Protein AF-A0A840GEM0-F1 (afdb_monomer)

Structure (mmCIF, N/CA/C/O backbone):
data_AF-A0A840GEM0-F1
#
_entry.id   AF-A0A840GEM0-F1
#
loop_
_atom_site.group_PDB
_atom_site.id
_atom_site.type_symbol
_atom_site.label_atom_id
_atom_site.label_alt_id
_atom_site.label_comp_id
_atom_site.label_asym_id
_atom_site.label_entity_id
_atom_site.label_seq_id
_atom_site.pdbx_PDB_ins_code
_atom_site.Cartn_x
_atom_site.Cartn_y
_atom_site.Cartn_z
_atom_site.occupancy
_atom_site.B_iso_or_equiv
_atom_site.auth_seq_id
_atom_site.auth_comp_id
_atom_site.auth_asym_id
_atom_site.auth_atom_id
_atom_site.pdbx_PDB_model_num
ATOM 1 N N . MET A 1 1 ? -3.837 -12.917 -7.305 1.00 88.38 1 MET A N 1
ATOM 2 C CA . MET A 1 1 ? -3.880 -11.551 -7.875 1.00 88.38 1 MET A CA 1
ATOM 3 C C . MET A 1 1 ? -4.743 -11.458 -9.126 1.00 88.38 1 MET A C 1
ATOM 5 O O . MET A 1 1 ? -5.630 -10.625 -9.125 1.00 88.38 1 MET A O 1
ATOM 9 N N . ARG A 1 2 ? -4.575 -12.332 -10.134 1.00 92.19 2 ARG A N 1
ATOM 10 C CA . ARG A 1 2 ? -5.299 -12.245 -11.421 1.00 92.19 2 ARG A CA 1
ATOM 11 C C . ARG A 1 2 ? -6.818 -12.009 -11.322 1.00 92.19 2 ARG A C 1
ATOM 13 O O . ARG A 1 2 ? -7.292 -11.036 -11.885 1.00 92.19 2 ARG A O 1
ATOM 20 N N . ALA A 1 3 ? -7.552 -12.831 -10.568 1.00 96.94 3 ALA A N 1
ATOM 21 C CA . ALA A 1 3 ? -9.010 -12.688 -10.449 1.00 96.94 3 ALA A CA 1
ATOM 22 C C . ALA A 1 3 ? -9.447 -11.324 -9.874 1.00 96.94 3 ALA A C 1
ATOM 24 O O . ALA A 1 3 ? -10.435 -10.747 -10.320 1.00 96.94 3 ALA A O 1
ATOM 25 N N . LEU A 1 4 ? -8.689 -10.783 -8.914 1.00 97.69 4 LEU A N 1
ATOM 26 C CA . LEU A 1 4 ? -8.953 -9.463 -8.339 1.00 97.69 4 LEU A CA 1
ATOM 27 C C . LEU A 1 4 ? -8.619 -8.344 -9.336 1.00 97.69 4 LEU A C 1
ATOM 29 O O . LEU A 1 4 ? -9.412 -7.421 -9.498 1.00 97.69 4 LEU A O 1
ATOM 33 N N . SER A 1 5 ? -7.494 -8.457 -10.053 1.00 97.50 5 SER A N 1
ATOM 34 C CA . SER A 1 5 ? -7.144 -7.540 -11.146 1.00 97.50 5 SER A CA 1
ATOM 35 C C . SER A 1 5 ? -8.241 -7.503 -12.214 1.00 97.50 5 SER A C 1
ATOM 37 O O . SER A 1 5 ? -8.678 -6.435 -12.621 1.00 97.50 5 SER A O 1
ATOM 39 N N . GLU A 1 6 ? -8.752 -8.658 -12.633 1.00 98.25 6 GLU A N 1
ATOM 40 C CA . GLU A 1 6 ? -9.851 -8.737 -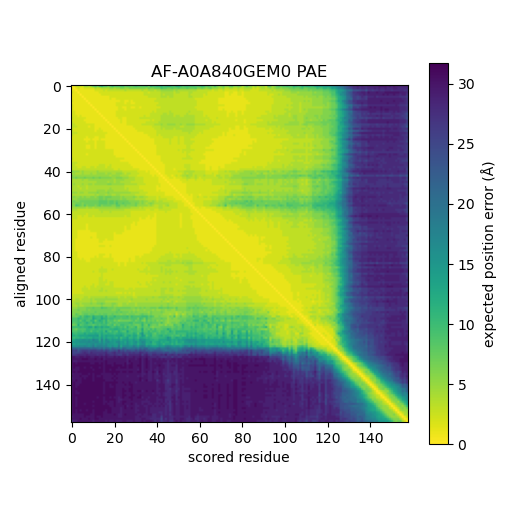13.602 1.00 98.25 6 GLU A CA 1
ATOM 41 C C . GLU A 1 6 ? -11.140 -8.099 -13.066 1.00 98.25 6 GLU A C 1
ATOM 43 O O . GLU A 1 6 ? -11.839 -7.410 -13.809 1.00 98.25 6 GLU A O 1
ATOM 48 N N . ALA A 1 7 ? -11.449 -8.285 -11.779 1.00 98.69 7 ALA A N 1
ATOM 49 C CA . ALA A 1 7 ? -12.619 -7.681 -11.151 1.00 98.6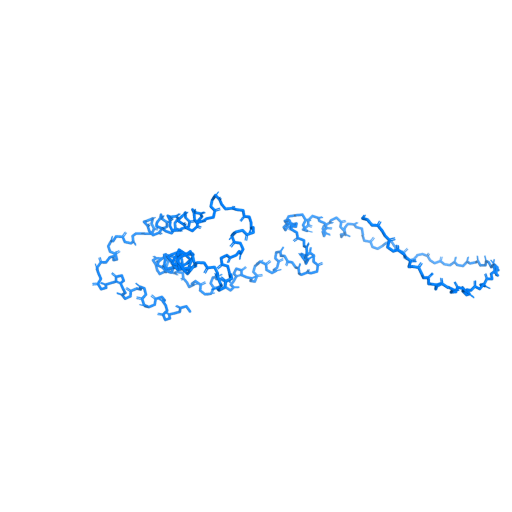9 7 ALA A CA 1
ATOM 50 C C . ALA A 1 7 ? -12.542 -6.145 -11.119 1.00 98.69 7 ALA A C 1
ATOM 52 O O . ALA A 1 7 ? -13.503 -5.494 -11.528 1.00 98.69 7 ALA A O 1
ATOM 53 N N . VAL A 1 8 ? -11.407 -5.562 -10.708 1.00 98.56 8 VAL A N 1
ATOM 54 C CA . VAL A 1 8 ? -11.247 -4.095 -10.663 1.00 98.56 8 VAL A CA 1
ATOM 55 C C . VAL A 1 8 ? -11.223 -3.479 -12.065 1.00 98.56 8 VAL A C 1
ATOM 57 O O . VAL A 1 8 ? -11.796 -2.414 -12.291 1.00 98.56 8 VAL A O 1
ATOM 60 N N . LEU A 1 9 ? -10.637 -4.169 -13.049 1.00 98.56 9 LEU A N 1
ATOM 61 C CA . LEU A 1 9 ? -10.642 -3.710 -14.439 1.00 98.56 9 LEU A CA 1
ATOM 62 C C . LEU A 1 9 ? -12.038 -3.759 -15.051 1.00 98.56 9 LEU A C 1
ATOM 64 O O . LEU A 1 9 ? -12.431 -2.819 -15.741 1.00 98.56 9 LEU A O 1
ATOM 68 N N . ARG A 1 10 ? -12.804 -4.817 -14.769 1.00 98.75 10 ARG A N 1
ATOM 69 C CA . ARG A 1 10 ? -14.213 -4.893 -15.158 1.00 98.75 10 ARG A CA 1
ATOM 70 C C . ARG A 1 10 ? -15.007 -3.747 -14.531 1.00 98.75 10 ARG A C 1
ATOM 72 O O . ARG A 1 10 ? -15.649 -3.009 -15.268 1.00 98.75 10 ARG A O 1
ATOM 79 N N . PHE A 1 11 ? -14.875 -3.532 -13.222 1.00 98.75 11 PHE A N 1
ATOM 80 C CA . PHE A 1 11 ? -15.548 -2.444 -12.507 1.00 98.75 11 PHE A CA 1
ATOM 81 C C . PHE A 1 11 ? -15.242 -1.061 -13.106 1.00 98.75 11 PHE A C 1
ATOM 83 O O . PHE A 1 11 ? -16.162 -0.266 -13.321 1.00 98.75 11 PHE A O 1
ATOM 90 N N . ARG A 1 12 ? -13.964 -0.793 -13.422 1.00 98.62 12 ARG A N 1
ATOM 91 C CA . ARG A 1 12 ? -13.509 0.429 -14.108 1.00 98.62 12 ARG A CA 1
ATOM 92 C C . ARG A 1 12 ? -14.164 0.578 -15.479 1.00 98.62 12 ARG A C 1
ATOM 94 O O . ARG A 1 12 ? -14.656 1.651 -15.815 1.00 98.62 12 ARG A O 1
ATOM 101 N N . ASN A 1 13 ? -14.112 -0.477 -16.290 1.00 98.44 13 ASN A N 1
ATOM 102 C CA . ASN A 1 13 ? -14.547 -0.428 -17.685 1.00 98.44 13 ASN A CA 1
ATOM 103 C C . ASN A 1 13 ? -16.074 -0.316 -17.807 1.00 98.44 13 ASN A C 1
ATOM 105 O O . ASN A 1 13 ? -16.548 0.416 -18.664 1.00 98.44 13 ASN A O 1
ATOM 109 N N . GLU A 1 14 ? -16.839 -0.969 -16.927 1.00 98.81 14 GLU A N 1
ATOM 110 C CA . GLU A 1 14 ? -18.307 -0.845 -16.859 1.00 98.81 14 GLU A CA 1
ATOM 111 C C . GLU A 1 14 ? -18.778 0.596 -16.616 1.00 98.81 14 GLU A C 1
ATOM 113 O O . GLU A 1 14 ? -19.904 0.945 -16.960 1.00 98.81 14 GLU A O 1
ATOM 118 N N . ARG A 1 15 ? -17.918 1.438 -16.035 1.00 98.69 15 ARG A N 1
ATOM 119 C CA . ARG A 1 15 ? -18.184 2.857 -15.756 1.00 98.69 15 ARG A CA 1
ATOM 120 C C . ARG A 1 15 ? -17.511 3.803 -16.746 1.00 98.69 15 ARG A C 1
ATOM 122 O O . ARG A 1 15 ? -17.564 5.012 -16.553 1.00 98.69 15 ARG A O 1
ATOM 129 N N . ASP A 1 16 ? -16.849 3.264 -17.769 1.00 98.44 16 ASP A N 1
ATOM 130 C CA . ASP A 1 16 ? -16.039 4.027 -18.724 1.00 98.44 16 ASP A CA 1
ATOM 131 C C . ASP A 1 16 ? -14.966 4.910 -18.045 1.00 98.44 16 ASP A C 1
ATOM 133 O O . ASP A 1 16 ? -14.568 5.968 -18.530 1.00 98.44 16 ASP A O 1
ATOM 137 N N . TRP A 1 17 ? -14.457 4.485 -16.882 1.00 98.62 17 TRP A N 1
ATOM 138 C CA . TRP A 1 17 ? -13.500 5.279 -16.098 1.00 98.62 17 TRP A CA 1
ATOM 139 C C . TRP A 1 17 ? -12.058 5.178 -16.590 1.00 98.62 17 TRP A C 1
ATOM 141 O O . TRP A 1 17 ? -11.188 5.928 -16.143 1.00 98.62 17 TRP A O 1
ATOM 151 N N . ALA A 1 18 ? -11.785 4.297 -17.555 1.00 98.00 18 ALA A N 1
ATOM 152 C CA . ALA A 1 18 ? -10.457 4.151 -18.143 1.00 98.00 18 ALA A CA 1
ATOM 153 C C . ALA A 1 18 ? -9.902 5.484 -18.689 1.00 98.00 18 ALA A C 1
ATOM 155 O O . ALA A 1 18 ? -8.696 5.718 -18.602 1.00 98.00 18 ALA A O 1
ATOM 156 N N . GLN A 1 19 ? -10.771 6.383 -19.169 1.00 97.75 19 GLN A N 1
ATOM 157 C CA . GLN A 1 19 ? -10.399 7.716 -19.656 1.00 97.75 19 GLN A CA 1
ATOM 158 C C . GLN A 1 19 ? -9.818 8.643 -18.569 1.00 97.75 19 GLN A C 1
ATOM 160 O O . GLN A 1 19 ? -8.967 9.481 -18.866 1.00 97.75 19 GLN A O 1
ATOM 165 N N . PHE A 1 20 ? -10.218 8.469 -17.305 1.00 98.00 20 PHE A N 1
ATOM 166 C CA . PHE A 1 20 ? -9.728 9.264 -16.170 1.00 98.00 20 PHE A CA 1
ATOM 167 C C . PHE A 1 20 ? -8.493 8.639 -15.509 1.00 98.00 20 PHE A C 1
ATOM 169 O O . PHE A 1 20 ? -7.724 9.324 -14.829 1.00 98.00 20 PHE A O 1
ATOM 176 N N . HIS A 1 21 ? -8.259 7.346 -15.741 1.00 98.06 21 HIS A N 1
ATOM 177 C CA . HIS A 1 21 ? -7.192 6.549 -15.134 1.00 98.06 21 HIS A CA 1
ATOM 178 C C . HIS A 1 21 ? -5.856 6.709 -15.884 1.00 98.06 21 HIS A C 1
ATOM 180 O O . HIS A 1 21 ? -5.219 5.746 -16.327 1.00 98.06 21 HIS A O 1
ATOM 186 N N . THR A 1 22 ? -5.399 7.956 -16.031 1.00 98.56 22 THR A N 1
ATOM 187 C CA . THR A 1 22 ? -4.010 8.217 -16.432 1.00 98.56 22 THR A CA 1
ATOM 188 C C . THR A 1 22 ? -3.056 7.711 -15.347 1.00 98.56 22 THR A C 1
ATOM 190 O O . THR A 1 22 ? -3.412 7.671 -14.171 1.00 98.56 22 THR A O 1
ATOM 193 N N . LEU A 1 23 ? -1.822 7.350 -15.718 1.00 98.56 23 LEU A N 1
ATOM 194 C CA . LEU A 1 23 ? -0.850 6.834 -14.746 1.00 98.56 23 LEU A CA 1
ATOM 195 C C . LEU A 1 23 ? -0.596 7.828 -13.599 1.00 98.56 23 LEU A C 1
ATOM 197 O O . LEU A 1 23 ? -0.512 7.423 -12.447 1.00 98.56 23 LEU A O 1
ATOM 201 N N . ARG A 1 24 ? -0.533 9.133 -13.907 1.00 98.69 24 ARG A N 1
ATOM 202 C CA . ARG A 1 24 ? -0.410 10.192 -12.895 1.00 98.69 24 ARG A CA 1
ATOM 203 C C . ARG A 1 24 ? -1.598 10.179 -11.935 1.00 98.69 24 ARG A C 1
ATOM 205 O O . ARG A 1 24 ? -1.376 10.201 -10.733 1.00 98.69 24 ARG A O 1
ATOM 212 N N . ASN A 1 25 ? -2.822 10.145 -12.459 1.00 98.75 25 ASN A N 1
ATOM 213 C CA . ASN A 1 25 ? -4.027 10.207 -11.633 1.00 98.75 25 ASN A CA 1
ATOM 214 C C . ASN A 1 25 ? -4.119 8.996 -10.708 1.00 98.75 25 ASN A C 1
ATOM 216 O O . ASN A 1 25 ? -4.339 9.168 -9.522 1.00 98.75 25 ASN A O 1
ATOM 220 N N . LEU A 1 26 ? -3.846 7.797 -11.225 1.00 98.81 26 LEU A N 1
ATOM 221 C CA . LEU A 1 26 ? -3.843 6.577 -10.420 1.00 98.81 26 LEU A CA 1
ATOM 222 C C . LEU A 1 26 ? -2.806 6.612 -9.287 1.00 98.81 26 LEU A C 1
ATOM 224 O O . LEU A 1 26 ? -3.103 6.178 -8.181 1.00 98.81 26 LEU A O 1
ATOM 228 N N . ILE A 1 27 ? -1.599 7.131 -9.546 1.00 98.81 27 ILE A N 1
ATOM 229 C CA . ILE A 1 27 ? -0.559 7.289 -8.514 1.00 98.81 27 ILE A CA 1
ATOM 230 C C . ILE A 1 27 ? -0.982 8.314 -7.459 1.00 98.81 27 ILE A C 1
ATOM 232 O O . ILE A 1 27 ? -0.731 8.102 -6.277 1.00 98.81 27 ILE A O 1
ATOM 236 N N . VAL A 1 28 ? -1.613 9.415 -7.879 1.00 98.81 28 VAL A N 1
ATOM 237 C CA . VAL A 1 28 ? -2.166 10.407 -6.950 1.00 98.81 28 VAL A CA 1
ATOM 238 C C . VAL A 1 28 ? -3.246 9.766 -6.086 1.00 98.81 28 VAL A C 1
ATOM 240 O O . VAL A 1 28 ? -3.131 9.853 -4.872 1.00 98.81 28 VAL A O 1
ATOM 243 N N . SER A 1 29 ? -4.218 9.070 -6.682 1.00 98.75 29 SER A N 1
ATOM 244 C CA . SER A 1 29 ? -5.271 8.367 -5.945 1.00 98.75 29 SER A CA 1
ATOM 245 C C . SER A 1 29 ? -4.698 7.369 -4.945 1.00 98.75 29 SER A C 1
ATOM 247 O O . SER A 1 29 ? -5.027 7.460 -3.776 1.00 98.75 29 SER A O 1
ATOM 249 N N . LEU A 1 30 ? -3.738 6.521 -5.342 1.00 98.81 30 LEU A N 1
ATOM 250 C CA . LEU A 1 30 ? -3.065 5.609 -4.407 1.00 98.81 30 LEU A CA 1
ATOM 251 C C . LEU A 1 30 ? -2.477 6.338 -3.189 1.00 98.81 30 LEU A C 1
ATOM 253 O O . LEU A 1 30 ? -2.510 5.810 -2.083 1.00 98.81 30 LEU A O 1
ATOM 257 N N . ASN A 1 31 ? -1.900 7.526 -3.387 1.00 98.75 31 ASN A N 1
ATOM 258 C CA . ASN A 1 31 ? -1.343 8.307 -2.287 1.00 98.75 31 ASN A CA 1
ATOM 259 C C . ASN A 1 31 ? -2.427 8.938 -1.400 1.00 98.75 31 ASN A C 1
ATOM 261 O O . ASN A 1 31 ? -2.151 9.169 -0.227 1.00 98.75 31 ASN A O 1
ATOM 265 N N . LEU A 1 32 ? -3.609 9.242 -1.943 1.00 98.75 32 LEU A N 1
ATOM 266 C CA . LEU A 1 32 ? -4.750 9.704 -1.150 1.00 98.75 32 LEU A CA 1
ATOM 267 C C . LEU A 1 32 ? -5.240 8.579 -0.238 1.00 98.75 32 LEU A C 1
ATOM 269 O O . LEU A 1 32 ? -5.224 8.782 0.967 1.00 98.75 32 LEU A O 1
ATOM 273 N N . GLU A 1 33 ? -5.476 7.374 -0.766 1.00 98.69 33 GLU A N 1
ATOM 274 C CA . GLU A 1 33 ? -5.938 6.233 0.055 1.00 98.69 33 GLU A CA 1
ATOM 275 C C . GLU A 1 33 ? -4.887 5.800 1.089 1.00 98.69 33 GLU A C 1
ATOM 277 O O . GLU A 1 33 ? -5.185 5.433 2.221 1.00 98.69 33 GLU A O 1
ATOM 282 N N . ALA A 1 34 ? -3.596 5.899 0.746 1.00 98.62 34 ALA A N 1
ATOM 283 C CA . ALA A 1 34 ? -2.529 5.689 1.727 1.00 98.62 34 ALA A CA 1
ATOM 284 C C . ALA A 1 34 ? -2.522 6.769 2.828 1.00 98.62 34 ALA A C 1
ATOM 286 O O . ALA A 1 34 ? -2.055 6.514 3.940 1.00 98.62 34 ALA A O 1
ATOM 287 N N . GLY A 1 35 ? -3.000 7.974 2.509 1.00 98.62 35 GLY A N 1
ATOM 288 C CA . GLY A 1 35 ? -3.244 9.054 3.457 1.00 98.62 35 GLY A CA 1
ATOM 289 C C . GLY A 1 35 ? -4.452 8.773 4.346 1.00 98.62 35 GLY A C 1
ATOM 290 O O . GLY A 1 35 ? -4.322 8.898 5.557 1.00 98.62 35 GLY A O 1
ATOM 291 N N . GLU A 1 36 ? -5.569 8.314 3.783 1.00 98.56 36 GLU A N 1
ATOM 292 C CA . GLU A 1 36 ? -6.766 7.912 4.539 1.00 98.56 36 GLU A CA 1
ATOM 293 C C . GLU A 1 36 ? -6.437 6.767 5.517 1.00 98.56 36 GLU A C 1
ATOM 295 O O . GLU A 1 36 ? -6.719 6.860 6.716 1.00 98.56 36 GLU A O 1
ATOM 300 N N . LEU A 1 37 ? -5.659 5.770 5.074 1.00 97.94 37 LEU A N 1
ATOM 301 C CA . LEU A 1 37 ? -5.108 4.726 5.947 1.00 97.94 37 LEU A CA 1
ATOM 302 C C . LEU A 1 37 ? -4.267 5.296 7.105 1.00 97.94 37 LEU A C 1
ATOM 304 O O . LEU A 1 37 ? -4.342 4.812 8.237 1.00 97.94 37 LEU A O 1
ATOM 308 N N . LEU A 1 38 ? -3.443 6.313 6.836 1.00 97.75 38 LEU A N 1
ATOM 309 C CA . LEU A 1 38 ? -2.636 6.978 7.861 1.00 97.75 38 LEU A CA 1
ATOM 310 C C . LEU A 1 38 ? -3.517 7.758 8.849 1.00 97.75 38 LEU A C 1
ATOM 312 O O . LEU A 1 38 ? -3.268 7.704 10.058 1.00 97.75 38 LEU A O 1
ATOM 316 N N . GLU A 1 39 ? -4.550 8.447 8.363 1.00 97.56 39 GLU A N 1
ATOM 317 C CA . GLU A 1 39 ? -5.473 9.248 9.175 1.00 97.56 39 GLU A CA 1
ATOM 318 C C . GLU A 1 39 ? -6.193 8.420 10.241 1.00 97.56 39 GLU A C 1
ATOM 320 O O . GLU A 1 39 ? -6.401 8.917 11.352 1.00 97.56 39 GLU A O 1
ATOM 325 N N . LEU A 1 40 ? -6.473 7.140 9.970 1.00 95.38 40 LEU A N 1
ATOM 326 C CA . LEU A 1 40 ? -7.023 6.220 10.970 1.00 95.38 40 LEU A CA 1
ATOM 327 C C . LEU A 1 40 ? -6.137 6.109 12.219 1.00 95.38 40 LEU A C 1
ATOM 329 O O . LEU A 1 40 ? -6.648 5.871 13.312 1.00 95.38 40 LEU A O 1
ATOM 333 N N . THR A 1 41 ? -4.824 6.301 12.085 1.00 94.00 41 THR A N 1
ATOM 334 C CA . THR A 1 41 ? -3.838 6.070 13.157 1.00 94.00 41 THR A CA 1
ATOM 335 C C . THR A 1 41 ? -3.254 7.348 13.763 1.00 94.00 41 THR A C 1
ATOM 337 O O . THR A 1 41 ? -2.681 7.296 14.847 1.00 94.00 41 THR A O 1
ATOM 340 N N . GLN A 1 42 ? -3.423 8.508 13.118 1.00 95.81 42 GLN A N 1
ATOM 341 C CA . GLN A 1 42 ? -2.644 9.724 13.406 1.00 95.81 42 GLN A CA 1
ATOM 342 C C . GLN A 1 42 ? -2.748 10.260 14.854 1.00 95.81 42 GLN A C 1
ATOM 344 O O . GLN A 1 42 ? -1.811 10.889 15.340 1.00 95.81 42 GLN A O 1
ATOM 349 N N . TRP A 1 43 ? -3.877 10.026 15.537 1.00 96.06 43 TRP A N 1
ATOM 350 C CA . TRP A 1 43 ? -4.140 10.497 16.909 1.00 96.06 43 TRP A CA 1
ATOM 351 C C . TRP A 1 43 ? -4.282 9.355 17.924 1.00 96.06 43 TRP A C 1
ATOM 353 O O . TRP A 1 43 ? -4.768 9.582 19.029 1.00 96.06 43 TRP A O 1
ATOM 363 N N . GLN A 1 44 ? -3.900 8.134 17.547 1.00 95.12 44 GLN A N 1
ATOM 364 C CA . GLN A 1 44 ? -4.008 6.950 18.395 1.00 95.12 44 GLN A CA 1
ATOM 365 C C . GLN A 1 44 ? -2.648 6.586 19.000 1.00 95.12 44 GLN A C 1
ATOM 367 O O . GLN A 1 44 ? -1.598 6.812 18.399 1.00 95.12 44 GLN A O 1
ATOM 372 N N . SER A 1 45 ? -2.660 6.008 20.197 1.00 97.12 45 SER A N 1
ATOM 373 C CA . SER A 1 45 ? -1.487 5.344 20.768 1.00 97.12 45 SER A CA 1
ATOM 374 C C . SER A 1 45 ? -1.211 4.006 20.074 1.00 97.12 45 SER A C 1
ATOM 376 O O . SER A 1 45 ? -2.123 3.382 19.533 1.00 97.12 45 SER A O 1
ATOM 378 N N . ASP A 1 46 ? 0.027 3.509 20.160 1.00 96.88 46 ASP A N 1
ATOM 379 C CA . ASP A 1 46 ? 0.403 2.199 19.602 1.00 96.88 46 ASP A CA 1
ATOM 380 C C . ASP A 1 46 ? -0.520 1.065 20.090 1.00 96.88 46 ASP A C 1
ATOM 382 O O . A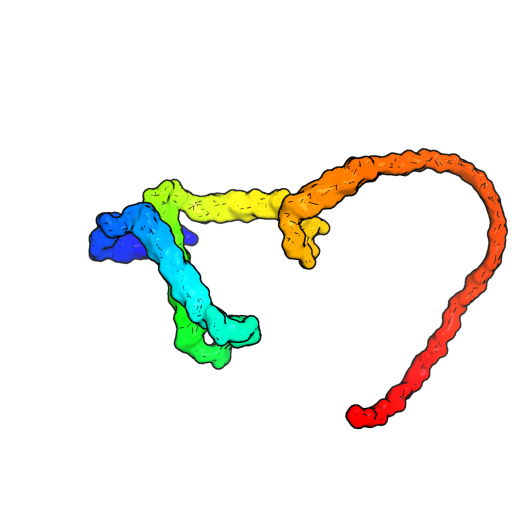SP A 1 46 ? -0.870 0.173 19.323 1.00 96.88 46 ASP A O 1
ATOM 386 N N . ALA A 1 47 ? -0.960 1.117 21.354 1.00 96.81 47 ALA A N 1
ATOM 387 C CA . ALA A 1 47 ? -1.872 0.125 21.925 1.00 96.81 47 ALA A CA 1
ATOM 388 C C . ALA A 1 47 ? -3.283 0.194 21.316 1.00 96.81 47 ALA A C 1
ATOM 390 O O . ALA A 1 47 ? -3.910 -0.842 21.106 1.00 96.81 47 ALA A O 1
ATOM 391 N N . GLU A 1 48 ? -3.781 1.396 21.021 1.00 95.00 48 GLU A N 1
ATOM 392 C CA . GLU A 1 48 ? -5.080 1.585 20.364 1.00 95.00 48 GLU A CA 1
ATOM 393 C C . GLU A 1 48 ? -5.037 1.149 18.896 1.00 95.00 48 GLU A C 1
ATOM 395 O O . GLU A 1 48 ? -5.975 0.503 18.429 1.00 95.00 48 GLU A O 1
ATOM 400 N N . VAL A 1 49 ? -3.933 1.428 18.194 1.00 95.81 49 VAL A N 1
ATOM 401 C CA . VAL A 1 49 ? -3.727 0.965 16.814 1.00 95.81 49 VAL A CA 1
ATOM 402 C C . VAL A 1 49 ? -3.643 -0.561 16.763 1.00 95.81 49 VAL A C 1
ATOM 404 O O . VAL A 1 49 ? -4.317 -1.177 15.940 1.00 95.81 49 VAL A O 1
ATOM 407 N N . GLU A 1 50 ? -2.881 -1.192 17.661 1.00 96.12 50 GLU A N 1
ATOM 408 C CA . GLU A 1 50 ? -2.770 -2.658 17.711 1.00 96.12 50 GLU A CA 1
ATOM 409 C C . GLU A 1 50 ? -4.118 -3.321 18.044 1.00 96.12 50 GLU A C 1
ATOM 411 O O . GLU A 1 50 ? -4.452 -4.377 17.502 1.00 96.12 50 GLU A O 1
ATOM 416 N N . ALA A 1 51 ? -4.950 -2.671 18.865 1.00 95.44 51 ALA A N 1
ATOM 417 C CA . ALA A 1 51 ? -6.290 -3.156 19.180 1.00 95.44 51 ALA A CA 1
ATOM 418 C C . ALA A 1 51 ? -7.209 -3.241 17.946 1.00 95.44 51 ALA A C 1
ATOM 420 O O . ALA A 1 51 ? -8.173 -4.004 17.972 1.00 95.44 51 ALA A O 1
ATOM 421 N N . LEU A 1 52 ? -6.923 -2.551 16.833 1.00 94.06 52 LEU A N 1
ATOM 422 C CA . LEU A 1 52 ? -7.687 -2.707 15.583 1.00 94.06 52 LEU A CA 1
ATOM 423 C C . LEU A 1 52 ? -7.618 -4.141 15.018 1.00 94.06 52 LEU A C 1
ATOM 425 O O . LEU A 1 52 ? -8.506 -4.551 14.267 1.00 94.06 52 LEU A O 1
ATOM 429 N N . ALA A 1 53 ? -6.607 -4.928 15.399 1.00 92.12 53 ALA A N 1
ATOM 430 C CA . ALA A 1 53 ? -6.519 -6.345 15.053 1.00 92.12 53 ALA A CA 1
ATOM 431 C C . ALA A 1 53 ? -7.424 -7.247 15.920 1.00 92.12 53 ALA A C 1
ATOM 433 O O . ALA A 1 53 ? -7.714 -8.377 15.518 1.00 92.12 53 ALA A O 1
ATOM 434 N N . ASP A 1 54 ? -7.893 -6.769 17.079 1.00 93.81 54 ASP A N 1
ATOM 435 C CA . ASP A 1 54 ? -8.771 -7.521 17.980 1.00 93.81 54 ASP A CA 1
ATOM 436 C C . ASP A 1 54 ? -10.208 -7.566 17.424 1.00 93.81 54 ASP A C 1
ATOM 438 O O . ASP A 1 54 ? -10.822 -6.516 17.218 1.00 93.81 54 ASP A O 1
ATOM 442 N N . PRO A 1 55 ? -10.804 -8.755 17.207 1.00 91.88 55 PRO A N 1
ATOM 443 C CA . PRO A 1 55 ? -12.203 -8.886 16.801 1.00 91.88 55 PRO A CA 1
ATOM 444 C C . PRO A 1 55 ? -13.226 -8.223 17.739 1.00 91.88 55 PRO A C 1
ATOM 446 O O . PRO A 1 55 ? -14.353 -7.996 17.303 1.00 91.88 55 PRO A O 1
ATOM 449 N N . GLN A 1 56 ? -12.867 -7.947 18.999 1.00 92.94 56 GLN A N 1
ATOM 450 C CA . GLN A 1 56 ? -13.722 -7.267 19.982 1.00 92.94 56 GLN A CA 1
ATOM 451 C C . GLN A 1 56 ? -13.702 -5.737 19.858 1.00 92.94 56 GLN A C 1
ATOM 453 O O . GLN A 1 56 ? -14.551 -5.063 20.446 1.00 92.94 56 GLN A O 1
ATOM 458 N N . THR A 1 57 ? -12.762 -5.176 19.097 1.00 93.06 57 THR A N 1
ATOM 459 C CA . THR A 1 57 ? -12.738 -3.741 18.795 1.00 93.06 57 THR A CA 1
ATOM 460 C C . THR A 1 57 ? -13.925 -3.351 17.920 1.00 93.06 57 THR A C 1
ATOM 462 O O . THR A 1 57 ? -14.435 -4.157 17.140 1.00 93.06 57 THR A O 1
ATOM 465 N N . ASP A 1 58 ? -14.359 -2.091 18.044 1.00 94.50 58 ASP A N 1
ATOM 466 C CA . ASP A 1 58 ? -15.454 -1.506 17.267 1.00 94.50 58 ASP A CA 1
ATOM 467 C C . ASP A 1 58 ? -15.382 -1.914 15.785 1.00 94.50 58 ASP A C 1
ATOM 469 O O . ASP A 1 58 ? -14.413 -1.615 15.076 1.00 94.50 58 ASP A O 1
ATOM 473 N N . ALA A 1 59 ? -16.433 -2.597 15.324 1.00 95.81 59 ALA A N 1
ATOM 474 C CA . ALA A 1 59 ? -16.518 -3.145 13.979 1.00 95.81 59 ALA A CA 1
ATOM 475 C C . ALA A 1 59 ? -16.330 -2.078 12.892 1.00 95.81 59 ALA A C 1
ATOM 477 O O . ALA A 1 59 ? -15.711 -2.376 11.877 1.00 95.81 59 ALA A O 1
ATOM 478 N N . ARG A 1 60 ? -16.781 -0.837 13.122 1.00 96.25 60 ARG A N 1
ATOM 479 C CA . ARG A 1 60 ? -16.638 0.261 12.155 1.00 96.25 60 ARG A CA 1
ATOM 480 C C . ARG A 1 60 ? -15.189 0.696 11.995 1.00 96.25 60 ARG A C 1
ATOM 482 O O . ARG A 1 60 ? -14.764 0.998 10.890 1.00 96.25 60 ARG A O 1
ATOM 489 N N . LYS A 1 61 ? -14.412 0.709 13.084 1.00 94.75 61 LYS A N 1
ATOM 490 C CA . LYS A 1 61 ? -12.976 1.033 13.013 1.00 94.75 61 LYS A CA 1
ATOM 491 C C . LYS A 1 61 ? -12.205 -0.039 12.247 1.00 94.75 61 LYS A C 1
ATOM 493 O O . LYS A 1 61 ? -11.290 0.271 11.493 1.00 94.75 61 LYS A O 1
ATOM 498 N N . ARG A 1 62 ? -12.586 -1.303 12.447 1.00 95.56 62 ARG A N 1
ATOM 499 C CA . ARG A 1 62 ? -11.993 -2.445 11.742 1.00 95.56 62 ARG A CA 1
ATOM 500 C C . ARG A 1 62 ? -12.363 -2.467 10.263 1.00 95.56 62 ARG A C 1
ATOM 502 O O . ARG A 1 62 ? -11.515 -2.798 9.444 1.00 95.56 62 ARG A O 1
ATOM 509 N N . GLU A 1 63 ? -13.610 -2.131 9.946 1.00 96.69 63 GLU A N 1
ATOM 510 C CA . GLU A 1 63 ? -14.100 -1.977 8.575 1.00 96.69 63 GLU A CA 1
ATOM 511 C C . GLU A 1 63 ? -13.352 -0.852 7.860 1.00 96.69 63 GLU A C 1
ATOM 513 O O . GLU A 1 63 ? -12.732 -1.125 6.844 1.00 96.69 63 GLU A O 1
ATOM 518 N N . ALA A 1 64 ? -13.255 0.339 8.462 1.00 97.12 64 ALA A N 1
ATOM 519 C CA . ALA A 1 64 ? -12.485 1.446 7.893 1.00 97.12 64 ALA A CA 1
ATOM 520 C C . ALA A 1 64 ? -11.024 1.052 7.606 1.00 97.12 64 ALA A C 1
ATOM 522 O O . ALA A 1 64 ? -10.527 1.267 6.509 1.00 97.12 64 ALA A O 1
ATOM 523 N N . LEU A 1 65 ? -10.338 0.384 8.544 1.00 96.94 65 LEU A N 1
ATOM 524 C CA . LEU A 1 65 ? -8.975 -0.108 8.302 1.00 96.94 65 LEU A CA 1
ATOM 525 C C . LEU A 1 65 ? -8.900 -1.085 7.115 1.00 96.94 65 LEU A C 1
ATOM 527 O O . LEU A 1 65 ? -7.932 -1.059 6.352 1.00 96.94 65 LEU A O 1
ATOM 531 N N . ALA A 1 66 ? -9.888 -1.973 6.985 1.00 97.31 66 ALA A N 1
ATOM 532 C CA . ALA A 1 66 ? -9.946 -2.938 5.896 1.00 97.31 66 ALA A CA 1
ATOM 533 C C . ALA A 1 66 ? -10.212 -2.262 4.544 1.00 97.31 66 ALA A C 1
ATOM 535 O O . ALA A 1 66 ? -9.564 -2.636 3.564 1.00 97.31 66 ALA A O 1
ATOM 536 N N . ASP A 1 67 ? -11.105 -1.274 4.515 1.00 98.31 67 ASP A N 1
ATOM 537 C CA . ASP A 1 67 ? -11.464 -0.508 3.323 1.00 98.31 67 ASP A CA 1
ATOM 538 C C . ASP A 1 67 ? -10.257 0.282 2.805 1.00 98.31 67 ASP A C 1
ATOM 540 O O . ASP A 1 67 ? -9.839 0.055 1.671 1.00 98.31 67 ASP A O 1
ATOM 544 N N . GLU A 1 68 ? -9.564 1.044 3.657 1.00 98.50 68 GLU A N 1
ATOM 545 C CA . GLU A 1 68 ? -8.388 1.813 3.214 1.00 98.50 68 GLU A CA 1
ATOM 546 C C . GLU A 1 68 ? -7.233 0.913 2.740 1.00 98.50 68 GLU A C 1
ATOM 548 O O . GLU A 1 68 ? -6.528 1.196 1.764 1.00 98.50 68 GLU A O 1
ATOM 553 N N . CYS A 1 69 ? -7.041 -0.243 3.388 1.00 98.44 69 CYS A N 1
ATOM 554 C CA . CYS A 1 69 ? -6.088 -1.246 2.908 1.00 98.44 69 CYS A CA 1
ATOM 555 C C . CYS A 1 69 ? -6.477 -1.792 1.525 1.00 98.44 69 CYS A C 1
ATOM 557 O O . CYS A 1 69 ? -5.603 -2.055 0.686 1.00 98.44 69 CYS A O 1
ATOM 559 N N . ALA A 1 70 ? -7.773 -2.015 1.299 1.00 98.56 70 ALA A N 1
ATOM 560 C CA . ALA A 1 70 ? -8.290 -2.488 0.027 1.00 98.56 70 ALA A CA 1
ATOM 561 C C . ALA A 1 70 ? -8.132 -1.418 -1.057 1.00 98.56 70 ALA A C 1
ATOM 563 O O . ALA A 1 70 ? -7.654 -1.749 -2.141 1.00 98.56 70 ALA A O 1
ATOM 564 N N . ASP A 1 71 ? -8.420 -0.155 -0.767 1.00 98.81 71 ASP A N 1
ATOM 565 C CA . ASP A 1 71 ? -8.337 0.929 -1.741 1.00 98.81 71 ASP A CA 1
ATOM 566 C C . ASP A 1 71 ? -6.897 1.176 -2.206 1.00 98.81 71 ASP A C 1
ATOM 568 O O . ASP A 1 71 ? -6.628 1.191 -3.417 1.00 98.81 71 ASP A O 1
ATOM 572 N N . VAL A 1 72 ? -5.921 1.171 -1.288 1.00 98.81 72 VAL A N 1
ATOM 573 C CA . VAL A 1 72 ? -4.489 1.181 -1.649 1.00 98.81 72 VAL A CA 1
ATOM 574 C C . VAL A 1 72 ? -4.141 0.024 -2.596 1.00 98.81 72 VAL A C 1
ATOM 576 O O . VAL A 1 72 ? -3.441 0.213 -3.601 1.00 98.81 72 VAL A O 1
ATOM 579 N N . LEU A 1 73 ? -4.628 -1.188 -2.306 1.00 98.69 73 LEU A N 1
ATOM 580 C CA . LEU A 1 73 ? -4.398 -2.356 -3.156 1.00 98.69 73 LEU A CA 1
ATOM 581 C C . LEU A 1 73 ? -5.059 -2.195 -4.532 1.00 98.69 73 LEU A C 1
ATOM 583 O O . LEU A 1 73 ? -4.419 -2.479 -5.547 1.00 98.69 73 LEU A O 1
ATOM 587 N N . LEU A 1 74 ? -6.313 -1.752 -4.594 1.00 98.69 74 LEU A N 1
ATOM 588 C CA . LEU A 1 74 ? -7.069 -1.613 -5.838 1.00 98.69 74 LEU A CA 1
ATOM 589 C C . LEU A 1 74 ? -6.415 -0.594 -6.775 1.00 98.69 74 LEU A C 1
ATOM 591 O O . LEU A 1 74 ? -6.215 -0.900 -7.958 1.00 98.69 74 LEU A O 1
ATOM 595 N N . TYR A 1 75 ? -5.977 0.559 -6.264 1.00 98.81 75 TYR A N 1
ATOM 596 C CA . TYR A 1 75 ? -5.228 1.512 -7.085 1.00 98.81 75 TYR A CA 1
ATOM 597 C C . TYR A 1 75 ? -3.860 0.980 -7.499 1.00 98.81 75 TYR A C 1
ATOM 599 O O . TYR A 1 75 ? -3.459 1.189 -8.646 1.00 98.81 75 TYR A O 1
ATOM 607 N N . LEU A 1 76 ? -3.158 0.226 -6.647 1.00 98.69 76 LEU A N 1
ATOM 608 C CA . LEU A 1 76 ? -1.893 -0.399 -7.042 1.00 98.69 76 LEU A CA 1
ATOM 609 C C . LEU A 1 76 ? -2.084 -1.397 -8.196 1.00 98.69 76 LEU A C 1
ATOM 611 O O . LEU A 1 76 ? -1.258 -1.447 -9.111 1.00 98.69 76 LEU A O 1
ATOM 615 N N . LEU A 1 77 ? -3.184 -2.156 -8.195 1.00 98.56 77 LEU A N 1
ATOM 616 C CA . LEU A 1 77 ? -3.539 -3.056 -9.297 1.00 98.56 77 LEU A CA 1
ATOM 617 C C . LEU A 1 77 ? -3.855 -2.285 -10.585 1.00 98.56 77 LEU A C 1
ATOM 619 O O . LEU A 1 77 ? -3.402 -2.688 -11.657 1.00 98.56 77 LEU A O 1
ATOM 623 N N . LEU A 1 78 ? -4.576 -1.166 -10.492 1.00 98.62 78 LEU A N 1
ATOM 624 C CA . LEU A 1 78 ? -4.856 -0.297 -11.639 1.00 98.62 78 LEU A CA 1
ATOM 625 C C . LEU A 1 78 ? -3.582 0.351 -12.202 1.00 98.62 78 LEU A C 1
ATOM 627 O O . LEU A 1 78 ? -3.432 0.449 -13.420 1.00 98.62 78 LEU A O 1
ATOM 631 N N . ILE A 1 79 ? -2.646 0.761 -11.341 1.00 98.75 79 ILE A N 1
ATOM 632 C CA . ILE A 1 79 ? -1.324 1.264 -11.747 1.00 98.75 79 ILE A CA 1
ATOM 633 C C . ILE A 1 79 ? -0.554 0.172 -12.486 1.00 98.75 79 ILE A C 1
ATOM 635 O O . ILE A 1 79 ? 0.005 0.436 -13.551 1.00 98.75 79 ILE A O 1
ATOM 639 N N . ALA A 1 80 ? -0.530 -1.046 -11.938 1.00 98.50 80 ALA A N 1
ATOM 640 C CA . ALA A 1 80 ? 0.171 -2.171 -12.542 1.00 98.50 80 ALA A CA 1
ATOM 641 C C . ALA A 1 80 ? -0.382 -2.502 -13.938 1.00 98.50 80 ALA A C 1
ATOM 643 O O . ALA A 1 80 ? 0.404 -2.616 -14.877 1.00 98.50 80 ALA A O 1
ATOM 644 N N . ASP A 1 81 ? -1.710 -2.554 -14.099 1.00 98.31 81 ASP A N 1
ATOM 645 C CA . ASP A 1 81 ? -2.370 -2.696 -15.406 1.00 98.31 81 ASP A CA 1
ATOM 646 C C . ASP A 1 81 ? -1.960 -1.568 -16.363 1.00 98.31 81 ASP A C 1
ATOM 648 O O . ASP A 1 81 ? -1.439 -1.815 -17.451 1.00 98.31 81 ASP A O 1
ATOM 652 N N . ARG A 1 82 ? -2.099 -0.309 -15.926 1.00 98.00 82 ARG A N 1
ATOM 653 C CA . ARG A 1 82 ? -1.829 0.868 -16.762 1.00 98.00 82 ARG A CA 1
ATOM 654 C C . ARG A 1 82 ? -0.369 0.976 -17.212 1.00 98.00 82 ARG A C 1
ATOM 656 O O . ARG A 1 82 ? -0.114 1.565 -18.268 1.00 98.00 82 ARG A O 1
ATOM 663 N N . ALA A 1 83 ? 0.558 0.455 -16.409 1.00 98.12 83 ALA A N 1
ATOM 664 C CA . ALA A 1 83 ? 1.999 0.461 -16.646 1.00 98.12 83 ALA A CA 1
ATOM 665 C C . ALA A 1 83 ? 2.533 -0.836 -17.287 1.00 98.12 83 ALA A C 1
ATOM 667 O O . ALA A 1 83 ? 3.725 -0.905 -17.585 1.00 98.12 83 ALA A O 1
ATOM 668 N N . GLY A 1 84 ? 1.693 -1.856 -17.498 1.00 97.75 84 GLY A N 1
ATOM 669 C CA . GLY A 1 84 ? 2.117 -3.147 -18.050 1.00 97.75 84 GLY A CA 1
ATOM 670 C C . GLY A 1 84 ? 3.015 -3.959 -17.107 1.00 97.75 84 GLY A C 1
ATOM 671 O O . GLY A 1 84 ? 3.916 -4.665 -17.558 1.00 97.75 84 GLY A O 1
ATOM 672 N N . ILE A 1 85 ? 2.808 -3.836 -15.794 1.00 98.12 85 ILE A N 1
ATOM 673 C CA . ILE A 1 85 ? 3.596 -4.518 -14.764 1.00 98.12 85 ILE A CA 1
ATOM 674 C C . ILE A 1 85 ? 2.869 -5.789 -14.320 1.00 98.12 85 ILE A C 1
ATOM 676 O O . ILE A 1 85 ? 1.768 -5.732 -13.776 1.00 98.12 85 ILE A O 1
ATOM 680 N N . ASP A 1 86 ? 3.532 -6.941 -14.443 1.00 97.62 86 ASP A N 1
ATOM 681 C CA . ASP A 1 86 ? 3.136 -8.137 -13.696 1.00 97.62 86 ASP A CA 1
ATOM 682 C C . ASP A 1 86 ? 3.510 -7.950 -12.219 1.00 97.62 86 ASP A C 1
ATOM 684 O O . ASP A 1 86 ? 4.661 -8.146 -11.810 1.00 97.62 86 ASP A O 1
ATOM 688 N N . LEU A 1 87 ? 2.533 -7.514 -11.422 1.00 97.38 87 LEU A N 1
ATOM 689 C CA . LEU A 1 87 ? 2.745 -7.165 -10.020 1.00 97.38 87 LEU A CA 1
ATOM 690 C C . LEU A 1 87 ? 3.156 -8.375 -9.165 1.00 97.38 87 LEU A C 1
ATOM 692 O O . LEU A 1 87 ? 3.987 -8.219 -8.270 1.00 97.38 87 LEU A O 1
ATOM 696 N N . ASP A 1 88 ? 2.646 -9.579 -9.452 1.00 96.94 88 ASP A N 1
ATOM 697 C CA . ASP A 1 88 ? 3.024 -10.797 -8.717 1.00 96.94 88 ASP A CA 1
ATOM 698 C C . ASP A 1 88 ? 4.481 -11.169 -9.005 1.00 96.94 88 ASP A C 1
ATOM 700 O O . ASP A 1 88 ? 5.277 -11.358 -8.076 1.00 96.94 88 ASP A O 1
ATOM 704 N N . ALA A 1 89 ? 4.872 -11.177 -10.282 1.00 97.81 89 ALA A N 1
ATOM 705 C CA . ALA A 1 89 ? 6.254 -11.432 -10.666 1.00 97.81 89 ALA A CA 1
ATOM 706 C C . ALA A 1 89 ? 7.209 -10.372 -10.087 1.00 97.81 89 ALA A C 1
ATOM 708 O O . ALA A 1 89 ? 8.270 -10.717 -9.545 1.00 97.81 89 ALA A O 1
ATOM 709 N N . ALA A 1 90 ? 6.823 -9.092 -10.142 1.00 98.19 90 ALA A N 1
ATOM 710 C CA . ALA A 1 90 ? 7.593 -7.983 -9.588 1.00 98.19 90 ALA A CA 1
ATOM 711 C C . ALA A 1 90 ? 7.765 -8.107 -8.064 1.00 98.19 90 ALA A C 1
ATOM 713 O O . ALA A 1 90 ? 8.889 -7.976 -7.562 1.00 98.19 90 ALA A O 1
ATOM 714 N N . ALA A 1 91 ? 6.696 -8.430 -7.331 1.00 97.81 91 ALA A N 1
ATOM 715 C CA . ALA A 1 91 ? 6.729 -8.631 -5.884 1.00 97.81 91 ALA A CA 1
ATOM 716 C C . ALA A 1 91 ? 7.641 -9.806 -5.496 1.00 97.81 91 ALA A C 1
ATOM 718 O O . ALA A 1 91 ? 8.523 -9.657 -4.646 1.00 97.81 91 ALA A O 1
ATOM 719 N N . ARG A 1 92 ? 7.530 -10.956 -6.176 1.00 98.19 92 ARG A N 1
ATOM 720 C CA . ARG A 1 92 ? 8.410 -12.119 -5.939 1.00 98.19 92 ARG A CA 1
ATOM 721 C C . ARG A 1 92 ? 9.873 -11.804 -6.229 1.00 98.19 92 ARG A C 1
ATOM 723 O O . ARG A 1 92 ? 10.759 -12.197 -5.467 1.00 98.19 92 ARG A O 1
ATOM 730 N N . ALA A 1 93 ? 10.151 -11.088 -7.318 1.00 98.50 93 ALA A N 1
ATOM 731 C CA . ALA A 1 93 ? 11.505 -10.644 -7.635 1.00 98.50 93 ALA A CA 1
ATOM 732 C C . ALA A 1 93 ? 12.048 -9.686 -6.567 1.00 98.50 93 ALA A C 1
ATOM 734 O O . ALA A 1 93 ? 13.218 -9.784 -6.186 1.00 98.50 93 ALA A O 1
ATOM 735 N N . LYS A 1 94 ? 11.206 -8.787 -6.046 1.00 98.12 94 LYS A N 1
ATOM 736 C CA . LYS A 1 94 ? 11.579 -7.874 -4.966 1.00 98.12 94 LYS A CA 1
ATOM 737 C C . LYS A 1 94 ? 11.862 -8.612 -3.658 1.00 98.12 94 LYS A C 1
ATOM 739 O O . LYS A 1 94 ? 12.860 -8.287 -3.021 1.00 98.12 94 LYS A O 1
ATOM 744 N N . LEU A 1 95 ? 11.077 -9.629 -3.300 1.00 98.31 95 LEU A N 1
ATOM 745 C CA . LEU A 1 95 ? 11.340 -10.479 -2.132 1.00 98.31 95 LEU A CA 1
ATOM 746 C C . LEU A 1 95 ? 12.705 -11.169 -2.227 1.00 98.31 95 LEU A C 1
ATOM 748 O O . LEU A 1 95 ? 13.482 -11.096 -1.279 1.00 98.31 95 LEU A O 1
ATOM 752 N N . ARG A 1 96 ? 13.058 -11.741 -3.388 1.00 98.19 96 ARG A N 1
ATOM 753 C CA . ARG A 1 96 ? 14.396 -12.328 -3.607 1.00 98.19 96 ARG A CA 1
ATOM 754 C C . ARG A 1 96 ? 15.515 -11.297 -3.441 1.00 98.19 96 ARG A C 1
ATOM 756 O O . ARG A 1 96 ? 16.504 -11.561 -2.761 1.00 98.19 96 ARG A O 1
ATOM 763 N N . LYS A 1 97 ? 15.346 -10.100 -4.016 1.00 97.19 97 LYS A N 1
ATOM 764 C CA . LYS A 1 97 ? 16.300 -8.986 -3.850 1.00 97.19 97 LYS A CA 1
ATOM 765 C C . LYS A 1 97 ? 16.423 -8.558 -2.383 1.00 97.19 97 LYS A C 1
ATOM 767 O O . LYS A 1 97 ? 17.525 -8.262 -1.933 1.00 97.19 97 LYS A O 1
ATOM 772 N N . ASN A 1 98 ? 15.315 -8.527 -1.643 1.00 96.38 98 ASN A N 1
ATOM 773 C CA . ASN A 1 98 ? 15.301 -8.170 -0.227 1.00 96.38 98 ASN A CA 1
ATOM 774 C C . ASN A 1 98 ? 15.978 -9.246 0.634 1.00 96.38 98 ASN A C 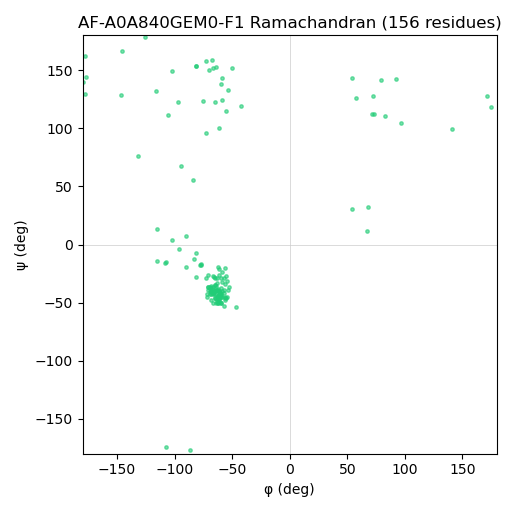1
ATOM 776 O O . ASN A 1 98 ? 16.792 -8.886 1.474 1.00 96.38 98 ASN A O 1
ATOM 780 N N . ALA A 1 99 ? 15.737 -10.534 0.380 1.00 95.31 99 ALA A N 1
ATOM 781 C CA . ALA A 1 99 ? 16.401 -11.634 1.085 1.00 95.31 99 ALA A CA 1
ATOM 782 C C . ALA A 1 99 ? 17.929 -11.598 0.899 1.00 95.31 99 ALA A C 1
ATOM 784 O O . ALA A 1 99 ? 18.677 -11.710 1.863 1.00 95.31 99 ALA A O 1
ATOM 785 N N . ALA A 1 100 ? 18.406 -11.328 -0.320 1.00 93.25 100 ALA A N 1
ATOM 786 C CA . ALA A 1 100 ? 19.837 -11.140 -0.576 1.00 93.25 100 ALA A CA 1
ATOM 787 C C . ALA A 1 100 ? 20.412 -9.871 0.090 1.00 93.25 100 ALA A C 1
ATOM 789 O O . ALA A 1 100 ? 21.606 -9.784 0.372 1.00 93.25 100 ALA A O 1
ATOM 790 N N . LYS A 1 101 ? 19.574 -8.852 0.308 1.00 92.31 101 LYS A N 1
ATOM 791 C CA . LYS A 1 101 ? 19.950 -7.585 0.949 1.00 92.31 101 LYS A CA 1
ATOM 792 C C . LYS A 1 101 ? 19.964 -7.685 2.481 1.00 92.31 101 LYS A C 1
ATOM 794 O O . LYS A 1 101 ? 20.736 -6.959 3.102 1.00 92.31 101 LYS A O 1
ATOM 799 N N . TYR A 1 102 ? 19.157 -8.580 3.047 1.00 92.94 102 TYR A N 1
ATOM 800 C CA . TYR A 1 102 ? 18.997 -8.825 4.479 1.00 92.94 102 TYR A CA 1
ATOM 801 C C . TYR A 1 102 ? 19.069 -10.335 4.779 1.00 92.94 102 TYR A C 1
ATOM 803 O O . TYR A 1 102 ? 18.031 -10.961 5.007 1.00 92.94 102 TYR A O 1
ATOM 811 N N . PRO A 1 103 ? 20.272 -10.945 4.770 1.00 93.19 103 PRO A N 1
ATOM 812 C CA . PRO A 1 103 ? 20.443 -12.351 5.139 1.00 93.19 103 PRO A CA 1
ATOM 813 C C . PRO A 1 103 ? 19.956 -12.620 6.567 1.00 93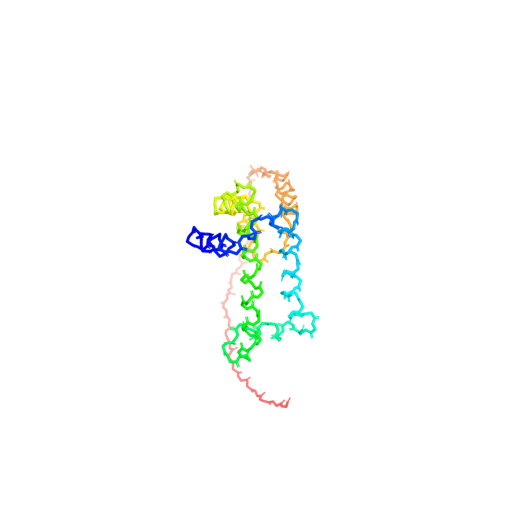.19 103 PRO A C 1
ATOM 815 O O . PRO A 1 103 ? 20.138 -11.771 7.448 1.00 93.19 103 PRO A O 1
ATOM 818 N N . VAL A 1 104 ? 19.357 -13.790 6.809 1.00 94.06 104 VAL A N 1
ATOM 819 C CA . VAL A 1 104 ? 18.720 -14.133 8.095 1.00 94.06 104 VAL A CA 1
ATOM 820 C C . VAL A 1 104 ? 19.730 -14.086 9.238 1.00 94.06 104 VAL A C 1
ATOM 822 O O . VAL A 1 104 ? 19.450 -13.507 10.285 1.00 94.06 104 VAL A O 1
ATOM 825 N N . GLU A 1 105 ? 20.921 -14.623 9.006 1.00 92.50 105 GLU A N 1
ATOM 826 C CA . GLU A 1 105 ? 22.017 -14.760 9.968 1.00 92.50 105 GLU A CA 1
ATOM 827 C C . GLU A 1 105 ? 22.501 -13.402 10.48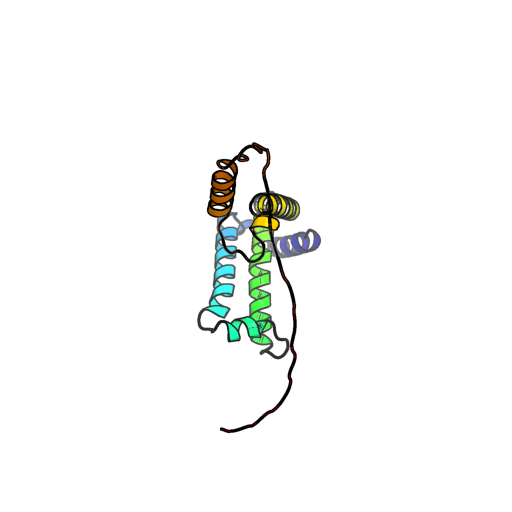8 1.00 92.50 105 GLU A C 1
ATOM 829 O O . GLU A 1 105 ? 23.006 -13.303 11.601 1.00 92.50 105 GLU A O 1
ATOM 834 N N . LEU A 1 106 ? 22.320 -12.347 9.691 1.00 88.69 106 LEU A N 1
ATOM 835 C CA . LEU A 1 106 ? 22.787 -10.995 9.997 1.00 88.69 106 LEU A CA 1
ATOM 836 C C . LEU A 1 106 ? 21.652 -10.030 10.351 1.00 88.69 106 LEU A C 1
ATOM 838 O O . LEU A 1 106 ? 21.911 -8.952 10.884 1.00 88.69 106 LEU A O 1
ATOM 842 N N . SER A 1 107 ? 20.407 -10.394 10.032 1.00 92.81 107 SER A N 1
ATOM 843 C CA . SER A 1 107 ? 19.250 -9.493 10.130 1.00 92.81 107 SER A CA 1
ATOM 844 C C . SER A 1 107 ? 18.213 -9.944 11.160 1.00 92.81 107 SER A C 1
ATOM 846 O O . SER A 1 107 ? 17.348 -9.153 11.530 1.00 92.81 107 SER A O 1
ATOM 848 N N . ARG A 1 108 ? 18.265 -11.191 11.653 1.00 92.69 108 ARG A N 1
ATOM 849 C CA . ARG A 1 108 ? 17.315 -11.692 12.659 1.00 92.69 108 ARG A CA 1
ATOM 850 C C . ARG A 1 108 ? 17.371 -10.830 13.928 1.00 92.69 108 ARG A C 1
ATOM 852 O O . ARG A 1 108 ? 18.428 -10.667 14.524 1.00 92.69 108 ARG A O 1
ATOM 859 N N . GLY A 1 109 ? 16.220 -10.286 14.332 1.00 93.00 109 GLY A N 1
ATOM 860 C CA . GLY A 1 109 ? 16.100 -9.420 15.514 1.00 93.00 109 GLY A CA 1
ATOM 861 C C . GLY A 1 109 ? 16.812 -8.068 15.387 1.00 93.00 109 GLY A C 1
ATOM 862 O O . GLY A 1 109 ? 16.967 -7.365 16.381 1.00 93.00 109 GLY A O 1
ATOM 863 N N . SER A 1 110 ? 17.263 -7.693 14.185 1.00 91.00 110 SER A N 1
ATOM 864 C CA . SER A 1 110 ? 18.035 -6.476 13.958 1.00 91.00 110 SER A CA 1
ATOM 865 C C . SER A 1 110 ? 17.290 -5.499 13.059 1.00 91.00 110 SER A C 1
ATOM 867 O O . SER A 1 110 ? 16.839 -5.849 11.973 1.00 91.00 110 SER A O 1
ATOM 869 N N . ARG A 1 111 ? 17.235 -4.232 13.477 1.00 89.69 111 ARG A N 1
ATOM 870 C CA . ARG A 1 111 ? 16.740 -3.111 12.657 1.00 89.69 111 ARG A CA 1
ATOM 871 C C . ARG A 1 111 ? 17.834 -2.433 11.826 1.00 89.69 111 ARG A C 1
ATOM 873 O O . ARG A 1 111 ? 17.599 -1.371 11.249 1.00 89.69 111 ARG A O 1
ATOM 880 N N . ARG A 1 112 ? 19.048 -2.998 11.814 1.00 90.00 112 ARG A N 1
ATOM 881 C CA . ARG A 1 112 ? 20.194 -2.430 11.096 1.00 90.00 112 ARG A CA 1
ATOM 882 C C . ARG A 1 112 ? 19.890 -2.321 9.612 1.00 90.00 112 ARG A C 1
ATOM 884 O O . ARG A 1 112 ? 19.337 -3.234 8.992 1.00 90.00 112 ARG A O 1
ATOM 891 N N . LYS A 1 113 ? 20.292 -1.206 9.010 1.00 89.06 113 LYS A N 1
ATOM 892 C CA . LYS A 1 113 ? 20.165 -1.051 7.559 1.00 89.06 113 LYS A CA 1
ATOM 893 C C . LYS A 1 113 ? 21.159 -1.977 6.866 1.00 89.06 113 LYS A C 1
ATOM 895 O O . LYS A 1 113 ? 22.254 -2.235 7.355 1.00 89.06 113 LYS A O 1
ATOM 900 N N . TYR A 1 114 ? 20.817 -2.431 5.665 1.00 84.38 114 TYR A N 1
ATOM 901 C CA . TYR A 1 114 ? 21.703 -3.283 4.867 1.00 84.38 114 TYR A CA 1
ATOM 902 C C . TYR A 1 114 ? 23.089 -2.666 4.614 1.00 84.38 114 TYR A C 1
ATOM 904 O O . TYR A 1 114 ? 24.055 -3.392 4.406 1.00 84.38 114 TYR A O 1
ATOM 912 N N . THR A 1 115 ? 23.187 -1.332 4.606 1.00 88.56 115 THR A N 1
ATOM 913 C CA . THR A 1 115 ? 24.450 -0.593 4.503 1.00 88.56 115 THR A CA 1
ATOM 914 C C . THR A 1 115 ? 25.349 -0.886 5.699 1.00 88.56 115 THR A C 1
ATOM 916 O O . THR A 1 115 ? 26.523 -1.184 5.520 1.00 88.56 115 THR A O 1
ATOM 919 N N . GLU A 1 116 ? 24.781 -0.895 6.904 1.00 87.25 116 GLU A N 1
ATOM 920 C CA . GLU A 1 116 ? 25.482 -1.228 8.145 1.00 87.25 116 GLU A CA 1
ATOM 921 C C . GLU A 1 116 ? 25.822 -2.718 8.215 1.00 87.25 116 GLU A C 1
ATOM 923 O O . GLU A 1 116 ? 26.885 -3.074 8.718 1.00 87.25 116 GLU A O 1
ATOM 928 N N . ILE A 1 117 ? 24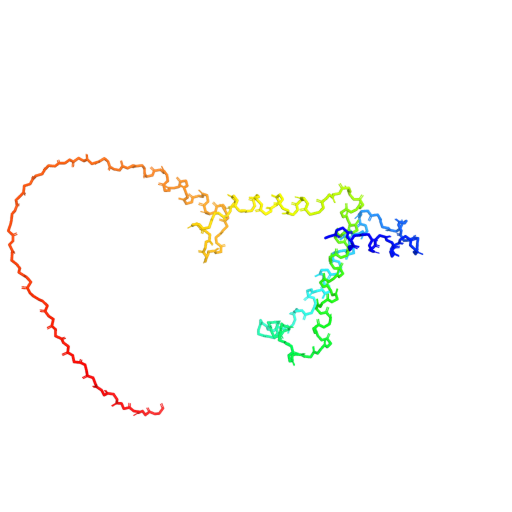.942 -3.596 7.717 1.00 86.12 117 ILE A N 1
ATOM 929 C CA . ILE A 1 117 ? 25.204 -5.043 7.635 1.00 86.12 117 ILE A CA 1
ATOM 930 C C . ILE A 1 117 ? 26.394 -5.304 6.704 1.00 86.12 117 ILE A C 1
ATOM 932 O O . ILE A 1 117 ? 27.344 -5.977 7.095 1.00 86.12 117 ILE A O 1
ATOM 936 N N . ARG A 1 118 ? 26.390 -4.721 5.497 1.00 86.75 118 ARG A N 1
ATOM 937 C CA . ARG A 1 118 ? 27.496 -4.856 4.534 1.00 86.75 118 ARG A CA 1
ATOM 938 C C . ARG A 1 118 ? 28.804 -4.291 5.075 1.00 86.75 118 ARG A C 1
ATOM 940 O O . ARG A 1 118 ? 29.836 -4.925 4.890 1.00 86.75 118 ARG A O 1
ATOM 947 N N . ALA A 1 119 ? 28.758 -3.144 5.752 1.00 84.88 119 ALA A N 1
ATOM 948 C CA . ALA A 1 119 ? 29.938 -2.556 6.378 1.00 84.88 119 ALA A CA 1
ATOM 949 C C . ALA A 1 119 ? 30.544 -3.482 7.447 1.00 84.88 119 ALA A C 1
ATOM 951 O O . ALA A 1 119 ? 31.756 -3.655 7.474 1.00 84.88 119 ALA A O 1
ATOM 952 N N . ALA A 1 120 ? 29.722 -4.137 8.275 1.00 78.75 120 ALA A N 1
ATOM 953 C CA . ALA A 1 120 ? 30.217 -5.086 9.275 1.00 78.75 120 ALA A CA 1
ATOM 954 C C . ALA A 1 120 ? 30.779 -6.381 8.670 1.00 78.75 120 ALA A C 1
ATOM 956 O O . ALA A 1 120 ? 31.782 -6.878 9.167 1.00 78.75 120 ALA A O 1
ATOM 957 N N . ILE A 1 121 ? 30.192 -6.899 7.582 1.00 80.38 121 ILE A N 1
ATOM 958 C CA . ILE A 1 121 ? 30.788 -8.020 6.832 1.00 80.38 121 ILE A CA 1
ATOM 959 C C . ILE A 1 121 ? 32.157 -7.610 6.278 1.00 80.38 121 ILE A C 1
ATOM 961 O O . ILE A 1 121 ? 33.119 -8.357 6.409 1.00 80.38 121 ILE A O 1
ATOM 965 N N . ALA A 1 122 ? 32.250 -6.424 5.668 1.00 82.38 122 ALA A N 1
ATOM 966 C CA . ALA A 1 122 ? 33.496 -5.927 5.090 1.00 82.38 122 ALA A CA 1
ATOM 967 C C . ALA A 1 122 ? 34.584 -5.709 6.156 1.00 82.38 122 ALA A C 1
ATOM 969 O O . ALA A 1 122 ? 35.736 -6.056 5.919 1.00 82.38 122 ALA A O 1
ATOM 970 N N . ALA A 1 123 ? 34.214 -5.192 7.332 1.00 77.69 123 ALA A N 1
ATOM 971 C CA . ALA A 1 123 ? 35.128 -5.035 8.461 1.00 77.69 123 ALA A CA 1
ATOM 972 C C . ALA A 1 123 ? 35.590 -6.391 9.027 1.00 77.69 123 ALA A C 1
ATOM 974 O O . ALA A 1 123 ? 36.778 -6.574 9.254 1.00 77.69 123 ALA A O 1
ATOM 975 N N . GLY A 1 124 ? 34.683 -7.365 9.177 1.00 68.19 124 GLY A N 1
ATOM 976 C CA . GLY A 1 124 ? 35.027 -8.712 9.653 1.00 68.19 124 GLY A CA 1
ATOM 977 C C . GLY A 1 124 ? 35.825 -9.554 8.648 1.00 68.19 124 GLY A C 1
ATOM 978 O O . GLY A 1 124 ? 36.592 -10.417 9.049 1.00 68.19 124 GLY A O 1
ATOM 979 N N . ALA A 1 125 ? 35.695 -9.297 7.342 1.00 59.03 125 ALA A N 1
ATOM 980 C CA . ALA A 1 125 ? 36.491 -9.960 6.304 1.00 59.03 125 ALA A CA 1
ATOM 981 C C . ALA A 1 125 ? 37.927 -9.409 6.183 1.00 59.03 125 ALA A C 1
ATOM 983 O O . ALA A 1 125 ? 38.782 -10.070 5.595 1.00 59.03 125 ALA A O 1
ATOM 984 N N . ALA A 1 126 ? 38.198 -8.214 6.721 1.00 50.75 126 ALA A N 1
ATOM 985 C CA . ALA A 1 126 ? 39.544 -7.641 6.783 1.00 50.75 126 ALA A CA 1
ATOM 986 C C . ALA A 1 126 ? 40.407 -8.275 7.894 1.00 50.75 126 ALA A C 1
ATOM 988 O O . ALA A 1 126 ? 41.632 -8.185 7.845 1.00 50.75 126 ALA A O 1
ATOM 989 N N . GLU A 1 127 ? 39.785 -8.971 8.849 1.00 45.41 127 GLU A N 1
ATOM 990 C CA . GLU A 1 127 ? 40.442 -9.780 9.879 1.00 45.41 127 GLU A CA 1
ATOM 991 C C . GLU A 1 127 ? 40.520 -11.256 9.422 1.00 45.41 127 GLU A C 1
ATOM 993 O O . GLU A 1 127 ? 39.836 -12.139 9.933 1.00 45.41 127 GLU A O 1
ATOM 998 N N . GLY A 1 128 ? 41.321 -11.538 8.386 1.00 35.75 128 GLY A N 1
ATOM 999 C CA . GLY A 1 128 ? 41.646 -12.912 7.956 1.00 35.75 128 GLY A CA 1
ATOM 1000 C C . GLY A 1 128 ? 42.505 -13.663 8.992 1.00 35.75 128 GLY A C 1
ATOM 1001 O O . GLY A 1 128 ? 43.153 -13.024 9.820 1.00 35.75 128 GLY A O 1
ATOM 1002 N N . PRO A 1 129 ? 42.523 -15.012 8.979 1.00 39.62 129 PRO A N 1
ATOM 1003 C CA . PRO A 1 129 ? 42.816 -15.822 10.158 1.00 39.62 129 PRO A CA 1
ATOM 1004 C C . PRO A 1 129 ? 44.250 -15.606 10.642 1.00 39.62 129 PRO A C 1
ATOM 1006 O O . PRO A 1 129 ? 45.205 -15.855 9.905 1.00 39.62 129 PRO A O 1
ATOM 1009 N N . ALA A 1 130 ? 44.398 -15.189 11.902 1.00 42.56 130 ALA A N 1
ATOM 1010 C CA . ALA A 1 130 ? 45.676 -15.252 12.594 1.00 42.56 130 ALA A CA 1
ATOM 1011 C C . ALA A 1 130 ? 46.173 -16.704 12.537 1.00 42.56 130 ALA A C 1
ATOM 1013 O O . ALA A 1 130 ? 45.519 -17.624 13.032 1.00 42.56 130 ALA A O 1
ATOM 1014 N N . GLY A 1 131 ? 47.289 -16.898 11.835 1.00 36.06 131 GLY A N 1
ATOM 1015 C CA . GLY A 1 131 ? 47.889 -18.197 11.591 1.00 36.06 131 GLY A CA 1
ATOM 1016 C C . GLY A 1 131 ? 48.127 -18.958 12.889 1.00 36.06 131 GLY A C 1
ATOM 1017 O O . GLY A 1 131 ? 48.668 -18.429 13.858 1.00 36.06 131 GLY A O 1
ATOM 1018 N N . ASN A 1 132 ? 47.732 -20.225 12.869 1.00 42.44 132 ASN A N 1
ATOM 1019 C CA . ASN A 1 132 ? 48.122 -21.223 13.846 1.00 42.44 132 ASN A CA 1
ATOM 1020 C C . ASN A 1 132 ? 49.654 -21.397 13.790 1.00 42.44 132 ASN A C 1
ATOM 1022 O O . ASN A 1 132 ? 50.170 -22.042 12.878 1.00 42.44 132 ASN A O 1
ATOM 1026 N N . GLY A 1 133 ? 50.373 -20.773 14.725 1.00 32.75 133 GLY A N 1
ATOM 1027 C CA . GLY A 1 133 ? 51.787 -21.015 15.010 1.00 32.75 133 GLY A CA 1
ATOM 1028 C C . GLY A 1 133 ? 51.891 -21.794 16.318 1.00 32.75 133 GLY A C 1
ATOM 1029 O O . GLY A 1 133 ? 51.501 -21.284 17.364 1.00 32.75 133 GLY A O 1
ATOM 1030 N N . GLY A 1 134 ? 52.324 -23.050 16.232 1.00 28.66 134 GLY A N 1
ATOM 1031 C CA . GLY A 1 134 ? 52.287 -24.003 17.337 1.00 28.66 134 GLY A CA 1
ATOM 1032 C C . GLY A 1 134 ? 53.483 -23.995 18.296 1.00 28.66 134 GLY A C 1
ATOM 1033 O O . GLY A 1 134 ? 54.453 -23.260 18.122 1.00 28.66 134 GLY A O 1
ATOM 1034 N N . CYS A 1 135 ? 53.363 -24.956 19.219 1.00 28.38 135 CYS A N 1
ATOM 1035 C CA . CYS A 1 135 ? 54.383 -25.696 19.973 1.00 28.38 135 CYS A CA 1
ATOM 1036 C C . CYS A 1 135 ? 54.767 -25.225 21.395 1.00 28.38 135 CYS A C 1
ATOM 1038 O O . CYS A 1 135 ? 55.550 -24.302 21.585 1.00 28.38 135 CYS A O 1
ATOM 1040 N N . ASP A 1 136 ? 54.236 -26.017 22.339 1.00 32.03 136 ASP A N 1
ATOM 1041 C CA . ASP A 1 136 ? 54.875 -26.705 23.475 1.00 32.03 136 ASP A CA 1
ATOM 1042 C C . ASP A 1 136 ? 55.380 -25.971 24.727 1.00 32.03 136 ASP A C 1
ATOM 1044 O O . ASP A 1 136 ? 56.265 -25.120 24.688 1.00 32.03 136 ASP A O 1
ATOM 1048 N N . GLY A 1 137 ? 54.914 -26.498 25.872 1.00 30.66 137 GLY A N 1
ATOM 1049 C CA . GLY A 1 137 ? 55.732 -26.676 27.075 1.00 30.66 137 GLY A CA 1
ATOM 1050 C C . GLY A 1 137 ? 55.034 -26.388 28.408 1.00 30.66 137 GLY A C 1
ATOM 1051 O O . GLY A 1 137 ? 54.992 -25.232 28.800 1.00 30.66 137 GLY A O 1
ATOM 1052 N N . ASP A 1 138 ? 54.576 -27.457 29.086 1.00 34.47 138 ASP A N 1
ATOM 1053 C CA . ASP A 1 138 ? 54.704 -27.739 30.540 1.00 34.47 138 ASP A CA 1
ATOM 1054 C C . ASP A 1 138 ? 54.235 -26.709 31.596 1.00 34.47 138 ASP A C 1
ATOM 1056 O O . ASP A 1 138 ? 54.488 -25.520 31.513 1.00 34.47 138 ASP A O 1
ATOM 1060 N N . GLU A 1 139 ? 53.658 -27.036 32.754 1.00 35.56 139 GLU A N 1
ATOM 1061 C CA . GLU A 1 139 ? 53.157 -28.235 33.436 1.00 35.56 139 GLU A CA 1
ATOM 1062 C C . GLU A 1 139 ? 52.581 -27.700 34.784 1.00 35.56 139 GLU A C 1
ATOM 1064 O O . GLU A 1 139 ? 53.005 -26.639 35.243 1.00 35.56 139 GLU A O 1
ATOM 1069 N N . ARG A 1 140 ? 51.728 -28.481 35.476 1.00 35.19 140 ARG A N 1
ATOM 1070 C CA . ARG A 1 140 ? 51.308 -28.346 36.907 1.00 35.19 140 ARG A CA 1
ATOM 1071 C C . ARG A 1 140 ? 50.232 -27.285 37.205 1.00 35.19 140 ARG A C 1
ATOM 1073 O O . ARG A 1 140 ? 50.264 -26.180 36.702 1.00 35.19 140 ARG A O 1
ATOM 1080 N N . SER A 1 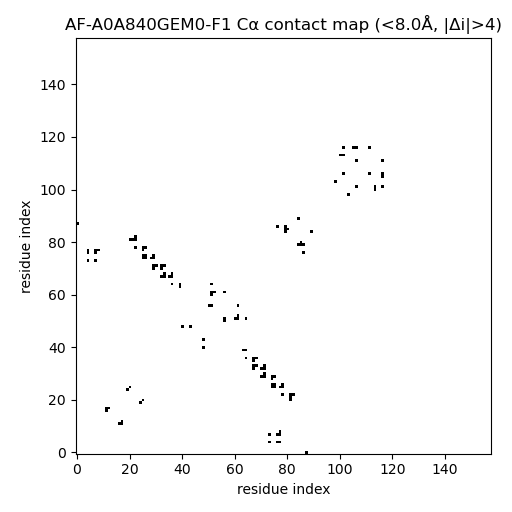141 ? 49.263 -27.487 38.095 1.00 37.72 141 SER A N 1
ATOM 1081 C CA . SER A 1 141 ? 48.899 -28.581 39.003 1.00 37.72 141 SER A CA 1
ATOM 1082 C C . SER A 1 141 ? 47.588 -28.162 39.697 1.00 37.72 141 SER A C 1
ATOM 1084 O O . SER A 1 141 ? 47.472 -26.991 40.035 1.00 37.72 141 SER A O 1
ATOM 1086 N N . SER A 1 142 ? 46.683 -29.124 39.958 1.00 38.06 142 SER A N 1
ATOM 1087 C CA . SER A 1 142 ? 45.766 -29.191 41.126 1.00 38.06 142 SER A CA 1
ATOM 1088 C C . SER A 1 142 ? 44.796 -28.004 41.346 1.00 38.06 142 SER A C 1
ATOM 1090 O O . SER A 1 142 ? 45.200 -26.870 41.511 1.00 38.06 142 SER A O 1
ATOM 1092 N N . THR A 1 143 ? 43.474 -28.110 41.482 1.00 37.91 143 THR A N 1
ATOM 1093 C CA . THR A 1 143 ? 42.585 -29.155 42.012 1.00 37.91 143 THR A CA 1
ATOM 1094 C C . THR A 1 143 ? 41.157 -28.613 41.848 1.00 37.91 143 THR A C 1
ATOM 1096 O O . THR A 1 143 ? 40.914 -27.439 42.121 1.00 37.91 143 THR A O 1
ATOM 1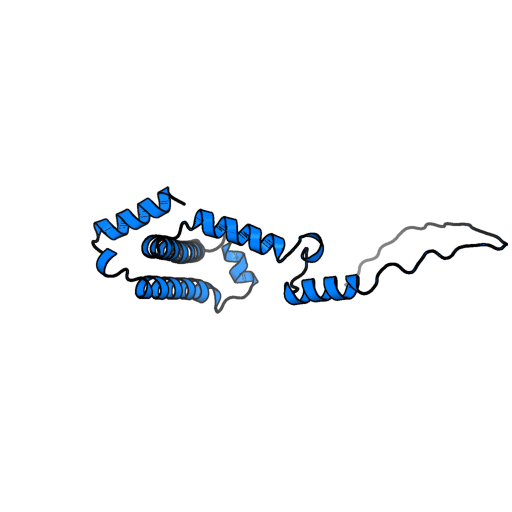099 N N . ARG A 1 144 ? 40.196 -29.454 41.457 1.00 42.19 144 ARG A N 1
ATOM 1100 C CA . ARG A 1 144 ? 38.753 -29.199 41.658 1.00 42.19 144 ARG A CA 1
ATOM 1101 C C . ARG A 1 144 ? 38.386 -29.602 43.100 1.00 42.19 144 ARG A C 1
ATOM 1103 O O . ARG A 1 144 ? 39.044 -30.498 43.629 1.00 42.19 144 ARG A O 1
ATOM 1110 N N . PRO A 1 145 ? 37.345 -29.018 43.721 1.00 42.34 145 PRO A N 1
ATOM 1111 C CA . PRO A 1 145 ? 36.010 -29.589 43.508 1.00 42.34 145 PRO A CA 1
ATOM 1112 C C . PRO A 1 145 ? 34.851 -28.568 43.494 1.00 42.34 145 PRO A C 1
ATOM 1114 O O . PRO A 1 145 ? 34.978 -27.418 43.898 1.00 42.34 145 PRO A O 1
ATOM 1117 N N . ALA A 1 146 ? 33.696 -29.036 43.021 1.00 40.56 146 ALA A N 1
ATOM 1118 C CA . ALA A 1 146 ? 32.357 -28.464 43.225 1.00 40.56 146 ALA A CA 1
ATOM 1119 C C . ALA A 1 146 ? 31.585 -29.387 44.207 1.00 40.56 146 ALA A C 1
ATOM 1121 O O . ALA A 1 146 ? 32.143 -30.430 44.559 1.00 40.56 146 ALA A O 1
ATOM 1122 N N . PRO A 1 147 ? 30.282 -29.203 44.516 1.00 60.38 147 PRO A N 1
ATOM 1123 C CA . PRO A 1 147 ? 29.425 -28.012 44.663 1.00 60.38 147 PRO A CA 1
ATOM 1124 C C . PRO A 1 147 ? 28.714 -27.994 46.051 1.00 60.38 147 PRO A C 1
ATOM 1126 O O . PRO A 1 147 ? 28.818 -28.950 46.815 1.00 60.38 147 PRO A O 1
ATOM 1129 N N . ALA A 1 148 ? 27.910 -26.968 46.376 1.00 40.16 148 ALA A N 1
ATOM 1130 C CA . ALA A 1 148 ? 26.911 -27.086 47.451 1.00 40.16 148 ALA A CA 1
ATOM 1131 C C . ALA A 1 148 ? 25.633 -26.267 47.194 1.00 40.16 148 ALA A C 1
ATOM 1133 O O . ALA A 1 148 ? 25.661 -25.076 46.905 1.00 40.16 148 ALA A O 1
ATOM 1134 N N . THR A 1 149 ? 24.514 -26.973 47.325 1.00 47.03 149 THR A N 1
ATOM 1135 C CA . THR A 1 149 ? 23.100 -26.574 47.282 1.00 47.03 149 THR A CA 1
ATOM 1136 C C . THR A 1 149 ? 22.592 -25.992 48.610 1.00 47.03 149 THR A C 1
ATOM 1138 O O . THR A 1 149 ? 23.048 -26.451 49.657 1.00 47.03 149 THR A O 1
ATOM 1141 N N . ARG A 1 150 ? 21.562 -25.125 48.566 1.00 43.56 150 ARG A N 1
ATOM 1142 C CA . ARG A 1 150 ? 20.404 -24.950 49.504 1.00 43.56 150 ARG A CA 1
ATOM 1143 C C . ARG A 1 150 ? 19.619 -23.710 49.017 1.00 43.56 150 ARG A C 1
ATOM 1145 O O . ARG A 1 150 ? 20.247 -22.696 48.764 1.00 43.56 150 ARG A O 1
ATOM 1152 N N . SER A 1 151 ? 18.349 -23.746 48.602 1.00 38.53 151 SER A N 1
ATOM 1153 C CA . SER A 1 151 ? 17.061 -24.112 49.231 1.00 38.53 151 SER A CA 1
ATOM 1154 C C . SER A 1 151 ? 16.523 -23.129 50.294 1.00 38.53 151 SER A C 1
ATOM 1156 O O . SER A 1 151 ? 17.050 -23.086 51.401 1.00 38.53 151 SER A O 1
ATOM 1158 N N . ALA A 1 152 ? 15.401 -22.492 49.912 1.00 39.22 152 ALA A N 1
ATOM 1159 C CA . ALA A 1 152 ? 14.165 -22.175 50.658 1.00 39.22 152 ALA A CA 1
ATOM 1160 C C . ALA A 1 152 ? 13.942 -20.839 51.416 1.00 39.22 152 ALA A C 1
ATOM 1162 O O . ALA A 1 152 ? 14.802 -20.347 52.137 1.00 39.22 152 ALA A O 1
ATOM 1163 N N . ALA A 1 153 ? 12.661 -20.425 51.307 1.00 40.56 153 ALA A N 1
ATOM 1164 C CA . ALA A 1 153 ? 11.824 -19.471 52.065 1.00 40.56 153 ALA A CA 1
ATOM 1165 C C . ALA A 1 153 ? 11.960 -17.973 51.700 1.00 40.56 153 ALA A C 1
ATOM 1167 O O . ALA A 1 153 ? 13.037 -17.408 51.809 1.00 40.56 153 ALA A O 1
ATOM 1168 N N . ALA A 1 154 ? 10.965 -17.312 51.085 1.00 39.81 154 ALA A N 1
ATOM 1169 C CA . ALA A 1 154 ? 9.580 -17.002 51.501 1.00 39.81 154 ALA A CA 1
ATOM 1170 C C . ALA A 1 154 ? 9.489 -15.905 52.578 1.00 39.81 154 ALA A C 1
ATOM 1172 O O . ALA A 1 154 ? 9.846 -16.161 53.721 1.00 39.81 154 ALA A O 1
ATOM 1173 N N . SER A 1 155 ? 8.934 -14.742 52.212 1.00 41.22 155 SER A N 1
ATOM 1174 C CA . SER A 1 155 ? 7.954 -13.989 53.015 1.00 41.22 155 SER A CA 1
ATOM 1175 C C . SER A 1 155 ? 7.489 -12.732 52.273 1.00 41.22 155 SER A C 1
ATOM 1177 O O . SER A 1 155 ? 8.310 -11.940 51.809 1.00 41.22 155 SER A O 1
ATOM 1179 N N . ASP A 1 156 ? 6.172 -12.578 52.211 1.00 42.34 156 ASP A N 1
ATOM 1180 C CA . ASP A 1 156 ? 5.416 -11.386 51.832 1.00 42.34 156 ASP A CA 1
ATOM 1181 C C . ASP A 1 156 ? 5.859 -10.118 52.584 1.00 42.34 156 ASP A C 1
ATOM 1183 O O . ASP A 1 156 ? 6.279 -10.210 53.738 1.00 42.34 156 ASP A O 1
ATOM 1187 N N . ALA A 1 157 ? 5.682 -8.941 51.969 1.00 41.97 157 ALA A N 1
ATOM 1188 C CA . ALA A 1 157 ? 4.891 -7.836 52.533 1.00 41.97 157 ALA A CA 1
ATOM 1189 C C . ALA A 1 157 ? 5.034 -6.533 51.719 1.00 41.97 157 ALA A C 1
ATOM 1191 O O . ALA A 1 157 ? 6.135 -6.004 51.573 1.00 41.97 157 ALA A O 1
ATOM 1192 N N . ASN A 1 158 ? 3.855 -6.001 51.376 1.00 42.31 158 ASN A N 1
ATOM 1193 C CA . ASN A 1 158 ? 3.485 -4.621 51.031 1.00 42.31 158 ASN A CA 1
ATOM 1194 C C . ASN A 1 158 ? 3.713 -4.114 49.600 1.00 42.31 158 ASN A C 1
ATOM 1196 O O . ASN A 1 158 ? 4.854 -3.745 49.249 1.00 42.31 158 ASN A O 1
#

Solvent-accessible surface area (backbone atoms only — not comparable to full-atom values): 9857 Å² total; per-residue (Å²): 108,67,74,60,47,53,50,54,50,48,59,36,54,80,66,62,41,63,83,68,56,41,69,68,50,32,54,51,50,28,52,49,31,51,44,54,48,44,61,78,45,74,89,53,53,73,70,61,55,56,39,55,75,40,88,86,41,62,64,66,62,39,48,53,55,51,49,28,55,46,47,31,47,54,30,50,47,53,41,24,61,74,69,74,45,62,58,67,65,51,50,55,54,47,50,54,53,47,45,75,54,49,44,63,94,80,35,68,99,47,89,71,51,52,70,58,52,52,50,51,52,56,56,57,64,72,64,64,80,82,74,91,76,86,85,88,80,90,80,91,77,90,81,87,85,87,86,88,90,83,89,87,82,91,81,90,85,136

Secondary structure (DSSP, 8-state):
-HHHHHHHHHHHHHTTGGGT--HHHHHHHHHHHHHHHHHTTTTS-HHHHHHTTSTTS-HHHHHHHHHHHHHHHHHHHHHHHHHT--HHHHHHHHHHHHHHHS-HHHHTT----HHHHHHHHHHHHTS-------------------------------

Organism: Rhodocyclus tenuis (NCBI:txid1066)

Foldseek 3Di:
DVVLLVVLVCVCVVVPVVVVLDLVNLVVQLVVLVVQLVVLPVPDDPVRVVCLPPPPPDPVSVVSNVVSVVSNVSSVSSSCVNVVHPVVVVVVVVVVVVCVLAPCVQNPVDPDGSVVSVVVVVVVVVCPDDDDDDDDDDDDDDDDDDDDDDDDDDDDDD

Radius of gyration: 29.36 Å; Cα contacts (8 Å, |Δi|>4): 67; chains: 1; bounding box: 74×40×73 Å

Nearest PDB structures (foldseek):
  3hai-assembly1_B  TM=4.318E-01  e=1.107E+00  Homo sapiens
  2b5u-assembly2_C  TM=2.188E-01  e=2.525E+00  Escherichia coli
  2efk-assembly1_A-2  TM=1.982E-01  e=3.512E+00  Homo sapiens

Sequence (158 aa):
MRALSEAVLRFRNERDWAQFHTLRNLIVSLNLEAGELLELTQWQSDAEVEALADPQTDARKREALADECADVLLYLLLIADRAGIDLDAAARAKLRKNAAKYPVELSRGSRRKYTEIRAAIAAGAAEGPAGNGGCDGDERSSTRPAPATRSAAASDAN

pLDDT: mean 83.46, std 23.34, range [28.38, 98.81]

Mean predicted aligned error: 12.09 Å

InterPro domains:
  IPR025984 dCTP pyrophosphatase 1 [PF12643] (29-116)
  IPR025984 dCTP pyrophosphatase 1 [cd11537] (6-98)
  IPR052555 dCTP Pyrophosphatase [PTHR46523] (2-118)